Protein AF-A0A2M6Y1K3-F1 (afdb_monomer_lite)

Radius of gyration: 21.83 Å; chains: 1; bounding box: 54×25×52 Å

Secondary structure (DSSP, 8-state):
---HHHHHHHHHHHHS--TT---------TT-PPPEEE-HHHHHHHPPTT-SEEEE-TTEEE-HHHHHHHHHTTPEEEE-

pLDDT: mean 80.73, std 12.66, range [52.16, 93.06]

Sequence (80 aa):
MLTKGAVEDIIMRHLRPPPGEAVPALKKVPGLKKKVFISDWELRRLYKPGARMVGVPANAIVSPLSLDWLDYDGIQIIYG

Foldseek 3Di:
DCDPVNVVVVVCVVPDDPPPDPPPPPPPPPPPPPQAEQELVNQVVQDDPPAQEGEDALSYDYDPVNVVVNVVVNRYYDHD

Structure (mmCIF, N/CA/C/O backbone):
data_AF-A0A2M6Y1K3-F1
#
_entry.id   AF-A0A2M6Y1K3-F1
#
loop_
_atom_site.group_PDB
_atom_site.id
_atom_site.type_symbol
_atom_site.label_atom_id
_atom_site.label_alt_id
_atom_site.label_comp_id
_atom_site.label_asym_id
_atom_site.label_entity_id
_atom_site.label_seq_id
_atom_site.pdbx_PDB_ins_code
_atom_site.Cartn_x
_atom_site.Cartn_y
_atom_site.Cartn_z
_atom_site.occupancy
_atom_site.B_iso_or_equiv
_atom_site.auth_seq_id
_atom_site.auth_comp_id
_atom_site.auth_asym_id
_atom_site.auth_atom_id
_atom_site.pdbx_PDB_model_num
ATOM 1 N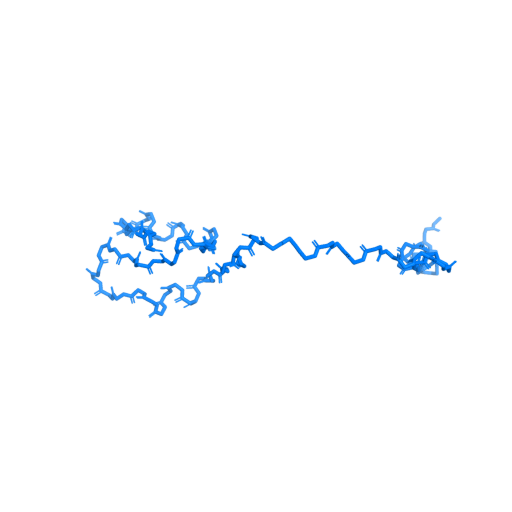 N . MET A 1 1 ? 39.785 -15.184 -15.539 1.00 60.22 1 MET A N 1
ATOM 2 C CA . MET A 1 1 ? 39.471 -14.120 -14.559 1.00 60.22 1 MET A CA 1
ATOM 3 C C . MET A 1 1 ? 38.621 -13.072 -15.249 1.00 60.22 1 MET A C 1
ATOM 5 O O . MET A 1 1 ? 38.981 -12.665 -16.345 1.00 60.22 1 MET A O 1
ATOM 9 N N . LEU A 1 2 ? 37.494 -12.684 -14.653 1.00 66.06 2 LEU A N 1
ATOM 10 C CA . LEU A 1 2 ? 36.627 -11.640 -15.198 1.00 66.06 2 LEU A CA 1
ATOM 11 C C . LEU A 1 2 ? 37.239 -10.280 -14.830 1.00 66.06 2 LEU A C 1
ATOM 13 O O . LEU A 1 2 ? 37.243 -9.898 -13.663 1.00 66.06 2 LEU A O 1
ATOM 17 N N . THR A 1 3 ? 37.857 -9.602 -15.794 1.00 84.25 3 THR A N 1
ATOM 18 C CA . THR A 1 3 ? 38.459 -8.279 -15.581 1.00 84.25 3 THR A CA 1
ATOM 19 C C . THR A 1 3 ? 37.384 -7.197 -15.655 1.00 84.25 3 THR A C 1
ATOM 21 O O . THR A 1 3 ? 36.327 -7.400 -16.251 1.00 84.25 3 THR A O 1
ATOM 24 N N . LYS A 1 4 ? 37.646 -6.023 -15.071 1.00 78.88 4 LYS A N 1
ATOM 25 C CA . LYS A 1 4 ? 36.702 -4.892 -15.088 1.00 78.88 4 LYS A CA 1
ATOM 26 C C . LYS A 1 4 ? 36.213 -4.551 -16.507 1.00 78.88 4 LYS A C 1
ATOM 28 O O . LYS A 1 4 ? 35.017 -4.369 -16.699 1.00 78.88 4 LYS A O 1
ATOM 33 N N . GLY A 1 5 ? 37.117 -4.560 -17.491 1.00 82.31 5 GLY A N 1
ATOM 34 C CA . GLY A 1 5 ? 36.769 -4.314 -18.896 1.00 82.31 5 GLY A CA 1
ATOM 35 C C . GLY A 1 5 ? 35.824 -5.369 -19.480 1.00 82.31 5 GLY A C 1
ATOM 36 O O . GLY A 1 5 ? 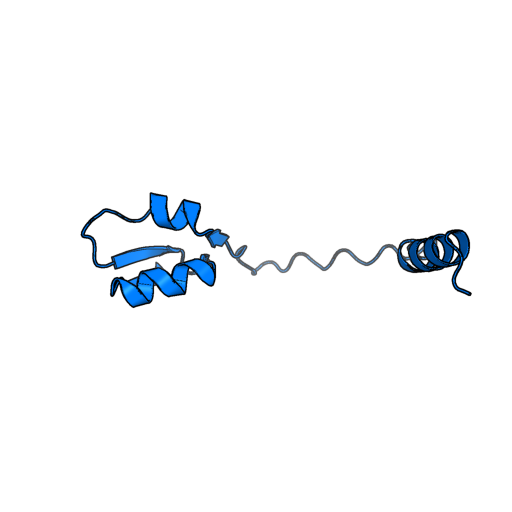34.880 -5.025 -20.178 1.00 82.31 5 GLY A O 1
ATOM 37 N N . ALA A 1 6 ? 35.992 -6.643 -19.107 1.00 83.88 6 ALA A N 1
ATOM 38 C CA . ALA A 1 6 ? 35.090 -7.706 -19.550 1.00 83.88 6 ALA A CA 1
ATOM 39 C C . ALA A 1 6 ? 33.663 -7.525 -19.003 1.00 83.88 6 ALA A C 1
ATOM 41 O O . ALA A 1 6 ? 32.695 -7.852 -19.684 1.00 83.88 6 ALA A O 1
ATOM 42 N N . VAL A 1 7 ? 33.518 -6.985 -17.788 1.00 81.69 7 VAL A N 1
ATOM 43 C CA . VAL A 1 7 ? 32.203 -6.674 -17.204 1.00 81.69 7 VAL A CA 1
ATOM 44 C C . VAL A 1 7 ? 31.560 -5.479 -17.913 1.00 81.69 7 VAL A C 1
ATOM 46 O O . VAL A 1 7 ? 30.380 -5.542 -18.255 1.00 81.69 7 VAL A O 1
ATOM 49 N N . GLU A 1 8 ? 32.327 -4.419 -18.182 1.00 82.75 8 GLU A N 1
ATOM 50 C CA . GLU A 1 8 ? 31.851 -3.248 -18.935 1.00 82.75 8 GLU A CA 1
ATOM 51 C C . GLU A 1 8 ? 31.383 -3.620 -20.348 1.00 82.75 8 GLU A C 1
ATOM 53 O O . GLU A 1 8 ? 30.304 -3.192 -20.761 1.00 82.75 8 GLU A O 1
ATOM 58 N N . ASP A 1 9 ? 32.119 -4.480 -21.056 1.00 80.81 9 ASP A N 1
ATOM 59 C CA . ASP A 1 9 ? 31.748 -4.934 -22.401 1.00 80.81 9 ASP A CA 1
ATOM 60 C C . ASP A 1 9 ? 30.456 -5.759 -22.407 1.00 80.81 9 ASP A C 1
ATOM 62 O O . ASP A 1 9 ? 29.605 -5.591 -23.286 1.00 80.81 9 ASP A O 1
ATOM 66 N N . ILE A 1 10 ? 30.265 -6.625 -21.407 1.00 83.06 10 ILE A N 1
ATOM 67 C CA . ILE A 1 10 ? 29.035 -7.418 -21.265 1.00 83.06 10 ILE A CA 1
ATOM 68 C C . ILE A 1 10 ? 27.833 -6.502 -21.012 1.00 83.06 10 ILE A C 1
ATOM 70 O O . ILE A 1 10 ? 26.783 -6.689 -21.633 1.00 83.06 10 ILE A O 1
ATOM 74 N N . ILE A 1 11 ? 27.986 -5.502 -20.140 1.00 82.44 11 ILE A N 1
ATOM 75 C CA . ILE A 1 11 ? 26.936 -4.522 -19.834 1.00 82.44 11 ILE A CA 1
ATOM 76 C C . ILE A 1 11 ? 26.606 -3.698 -21.082 1.00 82.44 11 ILE A C 1
ATOM 78 O O . ILE A 1 11 ? 25.443 -3.601 -21.472 1.00 82.44 11 ILE A O 1
ATOM 82 N N . MET A 1 12 ? 27.620 -3.163 -21.766 1.00 81.81 12 MET A N 1
ATOM 83 C CA . MET A 1 12 ? 27.433 -2.355 -22.975 1.00 81.81 12 MET A CA 1
ATOM 84 C C . MET A 1 12 ? 26.787 -3.143 -24.114 1.00 81.81 12 MET A C 1
ATOM 86 O O . MET A 1 12 ? 25.993 -2.583 -24.869 1.00 81.81 12 MET A O 1
ATOM 90 N N . ARG A 1 13 ? 27.068 -4.445 -24.226 1.00 79.19 13 ARG A N 1
ATOM 91 C CA . ARG A 1 13 ? 26.437 -5.318 -25.223 1.00 79.19 13 ARG A CA 1
ATOM 92 C C . ARG A 1 13 ? 24.938 -5.510 -24.988 1.00 79.19 13 ARG A C 1
ATOM 94 O O . ARG A 1 13 ? 24.206 -5.629 -25.962 1.00 79.19 13 ARG A O 1
ATOM 101 N N . HIS A 1 14 ? 24.488 -5.533 -23.735 1.00 75.69 14 HIS A N 1
ATOM 102 C CA . HIS A 1 14 ? 23.067 -5.695 -23.400 1.00 75.69 14 HIS A CA 1
ATOM 103 C C . HIS A 1 14 ? 22.307 -4.367 -23.348 1.00 75.69 14 HIS A C 1
ATOM 105 O O . HIS A 1 14 ? 21.095 -4.350 -23.541 1.00 75.69 14 HIS A O 1
ATOM 111 N N . LEU A 1 15 ? 23.004 -3.258 -23.090 1.00 75.00 15 LEU A N 1
ATOM 112 C CA . LEU A 1 15 ? 22.401 -1.926 -23.033 1.00 75.00 15 LEU A CA 1
ATOM 113 C C . LEU A 1 15 ? 22.346 -1.215 -24.388 1.00 75.00 15 LEU A C 1
ATOM 115 O O . LEU A 1 15 ? 21.589 -0.256 -24.523 1.00 75.00 15 LEU A O 1
ATOM 119 N N . ARG A 1 16 ? 23.129 -1.640 -25.388 1.00 71.88 16 ARG A N 1
ATOM 120 C CA . ARG A 1 16 ? 23.028 -1.079 -26.741 1.00 71.88 16 ARG A CA 1
ATOM 121 C C . ARG A 1 16 ? 21.815 -1.672 -27.461 1.00 71.88 16 ARG A C 1
ATOM 123 O O . ARG A 1 16 ? 21.842 -2.861 -27.778 1.00 71.88 16 ARG A O 1
ATOM 130 N N . PRO A 1 17 ? 20.782 -0.873 -27.777 1.00 61.91 17 PRO A N 1
ATOM 131 C CA . PRO A 1 17 ? 19.758 -1.319 -28.707 1.00 61.91 17 PRO A CA 1
ATOM 132 C C . PRO A 1 17 ? 20.402 -1.552 -30.088 1.00 61.91 17 PRO A C 1
ATOM 134 O O . PRO A 1 17 ? 21.316 -0.805 -30.466 1.00 61.91 17 PRO A O 1
ATOM 137 N N . PRO A 1 18 ? 19.981 -2.577 -30.847 1.00 65.44 18 PRO A N 1
ATOM 138 C CA . PRO A 1 18 ? 20.497 -2.795 -32.190 1.00 65.44 18 PRO A CA 1
ATOM 139 C C . PRO A 1 18 ? 20.187 -1.574 -33.075 1.00 65.44 18 PRO A C 1
ATOM 141 O O . PRO A 1 18 ? 19.098 -0.996 -32.978 1.00 65.44 18 PRO A O 1
ATOM 144 N N . PRO A 1 19 ? 21.134 -1.139 -33.927 1.00 57.66 19 PRO A N 1
ATOM 145 C CA . PRO A 1 19 ? 20.919 0.009 -34.795 1.00 57.66 19 PRO A CA 1
ATOM 146 C C . PRO A 1 19 ? 19.802 -0.323 -35.791 1.00 57.66 19 PRO A C 1
ATOM 148 O O . PRO A 1 19 ? 19.984 -1.145 -36.683 1.00 57.66 19 PRO A O 1
ATOM 151 N N . GLY A 1 20 ? 18.640 0.309 -35.614 1.00 58.47 20 GLY A N 1
ATOM 152 C CA . GLY A 1 20 ? 17.492 0.180 -36.516 1.00 58.47 20 GLY A CA 1
ATOM 153 C C . GLY A 1 20 ? 16.220 -0.406 -35.901 1.00 58.47 20 GLY A C 1
ATOM 154 O O . GLY A 1 20 ? 15.163 -0.269 -36.510 1.00 58.47 20 GLY A O 1
ATOM 155 N N . GLU A 1 21 ? 16.254 -0.975 -34.693 1.00 54.97 21 GLU A N 1
ATOM 156 C CA . GLU A 1 21 ? 15.019 -1.393 -34.017 1.00 54.97 21 GLU A CA 1
ATOM 157 C C . GLU A 1 21 ? 14.495 -0.258 -33.143 1.00 54.97 21 GLU A C 1
ATOM 159 O O . GLU A 1 21 ? 14.727 -0.178 -31.936 1.00 54.97 21 GLU A O 1
ATOM 164 N N . ALA A 1 22 ? 13.737 0.640 -33.768 1.00 56.75 22 ALA A N 1
ATOM 165 C CA . ALA A 1 22 ? 12.714 1.361 -33.036 1.00 56.75 22 ALA A CA 1
ATOM 166 C C . ALA A 1 22 ? 11.749 0.306 -32.478 1.00 56.75 22 ALA A C 1
ATOM 168 O O . ALA A 1 22 ? 10.876 -0.180 -33.197 1.00 56.75 22 ALA A O 1
ATOM 169 N N . VAL A 1 23 ? 11.944 -0.084 -31.214 1.00 60.50 23 VAL A N 1
ATOM 170 C CA . VAL A 1 23 ? 10.976 -0.895 -30.472 1.00 60.50 23 VAL A CA 1
ATOM 171 C C . VAL A 1 23 ? 9.627 -0.214 -30.688 1.00 60.50 23 VAL A C 1
ATOM 173 O O . VAL A 1 23 ? 9.505 0.964 -30.330 1.00 60.50 23 VAL A O 1
ATOM 176 N N . PRO A 1 24 ? 8.642 -0.866 -31.335 1.00 55.34 24 PRO A N 1
ATOM 177 C CA . PRO A 1 24 ? 7.369 -0.224 -31.585 1.00 55.34 24 PRO A CA 1
ATOM 178 C C . PRO A 1 24 ? 6.836 0.184 -30.222 1.00 55.34 24 PRO A C 1
ATOM 180 O O . PRO A 1 24 ? 6.634 -0.670 -29.357 1.00 55.34 24 PRO A O 1
ATOM 183 N N . ALA A 1 25 ? 6.690 1.495 -30.007 1.00 60.31 25 ALA A N 1
ATOM 184 C CA . ALA A 1 25 ? 6.109 2.022 -28.788 1.00 60.31 25 ALA A CA 1
ATOM 185 C C . ALA A 1 25 ? 4.812 1.248 -28.563 1.00 60.31 25 ALA A C 1
ATOM 187 O O . ALA A 1 25 ? 3.907 1.328 -29.402 1.00 60.31 25 ALA A O 1
ATOM 188 N N . LEU A 1 26 ? 4.778 0.429 -27.501 1.00 62.94 26 LEU A N 1
ATOM 189 C CA . LEU A 1 26 ? 3.637 -0.416 -27.170 1.00 62.94 26 LEU A CA 1
ATOM 190 C C . LEU A 1 26 ? 2.393 0.453 -27.322 1.00 62.94 26 LEU A C 1
ATOM 192 O O . LEU A 1 26 ? 2.277 1.473 -26.635 1.00 62.94 26 LEU A O 1
ATOM 196 N N . LYS A 1 27 ? 1.526 0.103 -28.285 1.00 59.94 27 LYS A N 1
ATOM 197 C CA . LYS A 1 27 ? 0.312 0.866 -28.591 1.00 59.94 27 LYS A CA 1
ATOM 198 C C . LYS A 1 27 ? -0.347 1.221 -27.265 1.00 59.94 27 LYS A C 1
ATOM 200 O O . LYS A 1 27 ? -0.692 0.323 -26.500 1.00 59.94 27 LYS A O 1
ATOM 205 N N . LYS A 1 28 ? -0.480 2.525 -26.986 1.00 57.19 28 LYS A N 1
ATOM 206 C CA . LYS A 1 28 ? -1.221 3.044 -25.831 1.00 57.19 28 LYS A CA 1
ATOM 207 C C . LYS A 1 28 ? -2.569 2.335 -25.830 1.00 57.19 28 LYS A C 1
ATOM 209 O O . LYS A 1 28 ? -3.384 2.610 -26.702 1.00 57.19 28 LYS A O 1
ATOM 214 N N . VAL A 1 29 ? -2.763 1.391 -24.912 1.00 60.12 29 VAL A N 1
ATOM 215 C CA . VAL A 1 29 ? -4.013 0.639 -24.806 1.00 60.12 29 VAL A CA 1
ATOM 216 C C . VAL A 1 29 ? -5.066 1.641 -24.334 1.00 60.12 29 VAL A C 1
ATOM 218 O O . VAL A 1 29 ? -4.961 2.117 -23.197 1.00 60.12 29 VAL A O 1
ATOM 221 N N . PRO A 1 30 ? -6.040 2.025 -25.178 1.00 52.16 30 PRO A N 1
ATOM 222 C CA . PRO A 1 30 ? -7.061 2.988 -24.803 1.00 52.16 30 PRO A CA 1
ATOM 223 C C . PRO A 1 30 ? -8.049 2.265 -23.883 1.00 52.16 30 PRO A C 1
ATOM 225 O O . PRO A 1 30 ? -9.054 1.727 -24.325 1.00 52.16 30 PRO A O 1
ATOM 228 N N . GLY A 1 31 ? -7.697 2.138 -22.603 1.00 59.66 31 GLY A N 1
ATOM 229 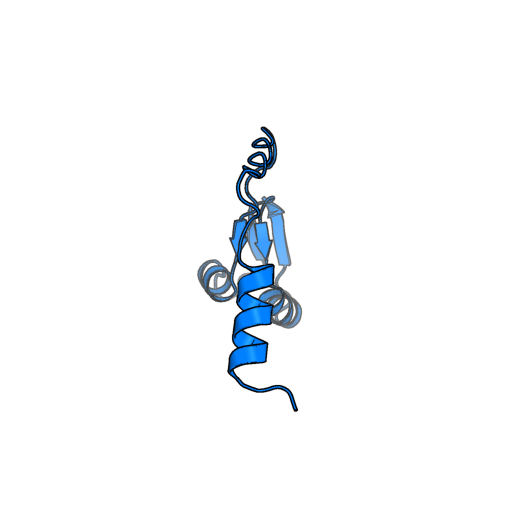C CA . GLY A 1 31 ? -8.504 1.378 -21.648 1.00 59.66 31 GLY A CA 1
ATOM 230 C C . GLY A 1 31 ? -7.795 0.967 -20.362 1.00 59.66 31 GLY A C 1
ATOM 231 O O . GLY A 1 31 ? -8.471 0.753 -19.358 1.00 59.66 31 GLY A O 1
ATOM 232 N N . LEU A 1 32 ? -6.455 0.919 -20.326 1.00 57.69 32 LEU A N 1
ATOM 233 C CA . LEU A 1 32 ? -5.763 0.770 -19.045 1.00 57.69 32 LEU A CA 1
ATOM 234 C C . LEU A 1 32 ? -5.865 2.094 -18.284 1.00 57.69 32 LEU A C 1
ATOM 236 O O . LEU A 1 32 ? -5.059 3.008 -18.480 1.00 57.69 32 LEU A O 1
ATOM 240 N N . LYS A 1 33 ? -6.867 2.201 -17.402 1.00 69.12 33 LYS A N 1
ATOM 241 C CA . LYS A 1 33 ? -6.856 3.214 -16.344 1.00 69.12 33 LYS A CA 1
ATOM 242 C C . LYS A 1 33 ? -5.515 3.063 -15.633 1.00 69.12 33 LYS A C 1
ATOM 244 O O . LYS A 1 33 ? -5.199 1.974 -15.154 1.00 69.12 33 LYS A O 1
ATOM 249 N N . LYS A 1 34 ? -4.696 4.120 -15.646 1.00 78.25 34 LYS A N 1
ATOM 250 C CA . LYS A 1 34 ? -3.385 4.105 -14.988 1.00 78.25 34 LYS A CA 1
ATOM 251 C C . LYS A 1 34 ? -3.592 3.605 -13.563 1.00 78.25 34 LYS A C 1
ATOM 253 O O . LYS A 1 34 ? -4.404 4.180 -12.838 1.00 78.25 34 LYS A O 1
ATOM 258 N N . LYS A 1 35 ? -2.922 2.514 -13.192 1.00 83.12 35 LYS A N 1
ATOM 259 C CA . LYS A 1 35 ? -2.963 2.052 -11.809 1.00 83.12 35 LYS A CA 1
ATOM 260 C C . LYS A 1 35 ? -2.248 3.087 -10.948 1.00 83.12 35 LYS A C 1
ATOM 262 O O . LYS A 1 35 ? -1.185 3.571 -11.339 1.00 83.12 35 LYS A O 1
ATOM 267 N N . VAL A 1 36 ? -2.855 3.461 -9.830 1.00 87.94 36 VAL A N 1
ATOM 268 C CA . VAL A 1 36 ? -2.277 4.434 -8.897 1.00 87.94 36 VAL A CA 1
ATOM 269 C C . VAL A 1 36 ? -1.583 3.650 -7.802 1.00 87.94 36 VAL A C 1
ATOM 271 O O . VAL A 1 36 ? -2.232 2.934 -7.054 1.00 87.94 36 VAL A O 1
ATOM 274 N N . PHE A 1 37 ? -0.263 3.728 -7.724 1.00 92.81 37 PHE A N 1
ATOM 275 C CA . PHE A 1 37 ? 0.434 3.126 -6.597 1.00 92.81 37 PHE A CA 1
ATOM 276 C C . PHE A 1 37 ? 0.292 4.037 -5.375 1.00 92.81 37 PHE A C 1
ATOM 278 O O . PHE A 1 37 ? 0.530 5.235 -5.497 1.00 92.81 37 PHE A O 1
ATOM 285 N N . ILE A 1 38 ? -0.099 3.473 -4.232 1.00 92.94 38 ILE A N 1
ATOM 286 C CA . ILE A 1 38 ? -0.159 4.175 -2.949 1.00 92.94 38 ILE A CA 1
ATOM 287 C C . ILE A 1 38 ? 0.926 3.602 -2.052 1.00 92.94 38 ILE A C 1
ATOM 289 O O . ILE A 1 38 ? 0.879 2.437 -1.644 1.00 92.94 38 ILE A O 1
ATOM 293 N N . SER A 1 39 ? 1.911 4.442 -1.760 1.00 93.06 39 SER A N 1
ATOM 294 C CA . SER A 1 39 ? 2.988 4.124 -0.831 1.00 93.06 39 SER A CA 1
ATOM 295 C C . SER A 1 39 ? 2.510 4.132 0.622 1.00 93.06 39 SER A C 1
ATOM 297 O O . SER A 1 39 ? 1.475 4.707 0.958 1.00 93.06 39 SER A O 1
ATOM 299 N N . ASP A 1 40 ? 3.314 3.546 1.508 1.00 91.00 40 ASP A N 1
ATOM 300 C CA . ASP A 1 40 ? 3.020 3.528 2.943 1.00 91.00 40 ASP A CA 1
ATOM 301 C C . ASP A 1 40 ? 2.835 4.922 3.538 1.00 91.00 40 ASP A C 1
ATOM 303 O O . ASP A 1 40 ? 1.885 5.182 4.275 1.00 91.00 40 ASP A O 1
ATOM 307 N N . TRP A 1 41 ? 3.703 5.851 3.149 1.00 90.88 41 TRP A N 1
ATOM 308 C CA . TRP A 1 41 ? 3.637 7.220 3.633 1.00 90.88 41 TRP A CA 1
ATOM 309 C C . TRP A 1 41 ? 2.356 7.936 3.187 1.00 90.88 41 TRP A C 1
ATOM 311 O O . TRP A 1 41 ? 1.728 8.643 3.976 1.00 90.88 41 TRP A O 1
ATOM 321 N N . GLU A 1 42 ? 1.932 7.734 1.938 1.00 91.75 42 GLU A N 1
ATOM 322 C CA . GLU A 1 42 ? 0.677 8.294 1.427 1.00 91.75 42 GLU A CA 1
ATOM 323 C C . GLU A 1 42 ? -0.532 7.684 2.133 1.00 91.75 42 GLU A C 1
ATOM 325 O O . GLU A 1 42 ? -1.448 8.408 2.524 1.00 91.75 42 GLU A O 1
ATOM 330 N N . LEU A 1 43 ? -0.512 6.371 2.364 1.00 91.75 43 LEU A N 1
ATOM 331 C CA . LEU A 1 43 ? -1.583 5.679 3.066 1.00 91.75 43 LEU A CA 1
ATOM 332 C C . LEU A 1 43 ? -1.715 6.167 4.517 1.00 91.75 43 LEU A C 1
ATOM 334 O O . LEU A 1 43 ? -2.824 6.433 4.978 1.00 91.75 43 LEU A O 1
ATOM 338 N N . ARG A 1 44 ? -0.593 6.390 5.213 1.00 89.81 44 ARG A N 1
ATOM 339 C CA . ARG A 1 44 ? -0.577 6.978 6.565 1.00 89.81 44 ARG A CA 1
ATOM 340 C C . ARG A 1 44 ? -1.140 8.395 6.606 1.00 89.81 44 ARG A C 1
ATOM 342 O O . ARG A 1 44 ? -1.717 8.779 7.616 1.00 89.81 44 ARG A O 1
ATOM 349 N N . ARG A 1 45 ? -0.998 9.172 5.527 1.00 91.00 45 ARG A N 1
ATOM 350 C CA . ARG A 1 45 ? -1.617 10.506 5.418 1.00 91.00 45 ARG A CA 1
ATOM 351 C C . ARG A 1 45 ? -3.117 10.450 5.159 1.00 91.00 45 ARG A C 1
ATOM 353 O O . ARG A 1 45 ? -3.830 11.354 5.585 1.00 91.00 45 ARG A O 1
ATOM 360 N N . LEU A 1 46 ? -3.581 9.437 4.432 1.00 86.81 46 LEU A N 1
ATOM 361 C CA . LEU A 1 46 ? -5.007 9.212 4.178 1.00 86.81 46 LEU A CA 1
ATOM 362 C C . LEU A 1 46 ? -5.722 8.653 5.413 1.00 86.81 46 LEU A C 1
ATOM 364 O O . LEU A 1 46 ? -6.905 8.928 5.625 1.00 86.81 46 LEU A O 1
ATOM 368 N N . TYR A 1 47 ? -5.005 7.882 6.228 1.00 89.44 47 TYR A N 1
ATOM 369 C CA . TYR A 1 47 ? -5.523 7.297 7.451 1.00 89.44 47 TYR A CA 1
ATOM 370 C C . TYR A 1 47 ? -5.847 8.364 8.503 1.00 89.44 47 TYR A C 1
ATOM 372 O O . TYR A 1 47 ? -5.032 9.225 8.835 1.00 89.44 47 TYR A O 1
ATOM 380 N N . LYS A 1 48 ? -7.055 8.278 9.064 1.00 88.31 48 LYS A N 1
ATOM 381 C CA . LYS A 1 48 ? -7.473 9.092 10.206 1.00 88.31 48 LYS A CA 1
ATOM 382 C C . LYS A 1 48 ? -7.296 8.271 11.485 1.00 88.31 48 LYS A C 1
ATOM 384 O O . LYS A 1 48 ? -7.846 7.172 11.546 1.00 88.31 48 LYS A O 1
ATOM 389 N N . PRO A 1 49 ? -6.595 8.782 12.511 1.00 84.19 49 PRO A N 1
ATOM 390 C CA . PRO A 1 49 ? -6.431 8.068 13.773 1.00 84.19 49 PRO A CA 1
ATOM 391 C C . PRO A 1 49 ? -7.780 7.634 14.364 1.00 84.19 49 PRO A C 1
ATOM 393 O O . PRO A 1 49 ? -8.688 8.451 14.509 1.00 84.19 49 PRO A O 1
ATOM 396 N N . GLY A 1 50 ? -7.914 6.344 14.681 1.00 83.44 50 GLY A N 1
ATOM 397 C CA . GLY A 1 50 ? -9.143 5.755 15.227 1.00 83.44 50 GLY A CA 1
ATOM 398 C C . GLY A 1 50 ? -10.188 5.352 14.180 1.00 83.44 50 GLY A C 1
ATOM 399 O O . GLY A 1 50 ? -11.215 4.774 14.539 1.00 83.44 50 GLY A O 1
ATOM 400 N N . ALA A 1 51 ? -9.948 5.612 12.893 1.00 86.81 51 ALA A N 1
ATOM 401 C CA . ALA A 1 51 ? -10.769 5.048 11.831 1.00 86.81 51 ALA A CA 1
ATOM 402 C C . ALA A 1 51 ? -10.483 3.547 11.685 1.00 86.81 51 ALA A C 1
ATOM 404 O O . ALA A 1 51 ? -9.341 3.117 11.725 1.00 86.81 51 ALA A O 1
ATOM 405 N N . ARG A 1 52 ? -11.523 2.740 11.456 1.00 90.56 52 ARG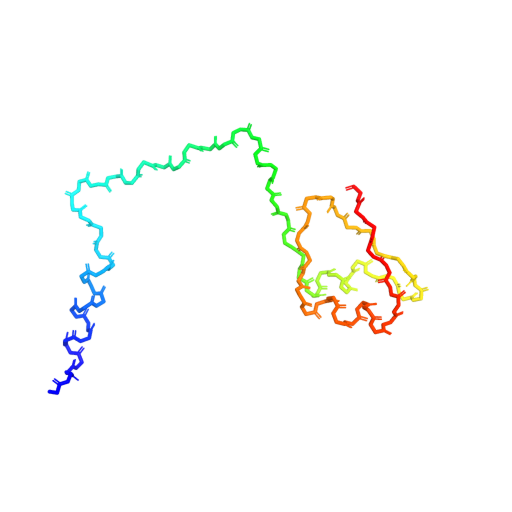 A N 1
ATOM 406 C CA . ARG A 1 52 ? -11.371 1.308 11.127 1.00 90.56 52 ARG A CA 1
ATOM 407 C C . ARG A 1 52 ? -11.311 1.037 9.627 1.00 90.56 52 ARG A C 1
ATOM 409 O O . ARG A 1 52 ? -11.294 -0.114 9.211 1.00 90.56 52 ARG A O 1
ATOM 416 N N . MET A 1 53 ? -11.367 2.088 8.812 1.00 91.00 53 MET A N 1
ATOM 417 C CA . MET A 1 53 ? -11.510 1.979 7.365 1.00 91.00 53 MET A CA 1
ATOM 418 C C . MET A 1 53 ? -10.692 3.061 6.659 1.00 91.00 53 MET A C 1
ATOM 420 O O . MET A 1 53 ? -10.686 4.215 7.095 1.00 91.00 53 MET A O 1
ATOM 424 N N . VAL A 1 54 ? -10.048 2.700 5.548 1.00 91.00 54 VAL A N 1
ATOM 425 C CA . VAL A 1 54 ? -9.334 3.621 4.651 1.00 91.00 54 VAL A CA 1
ATOM 426 C C . VAL A 1 54 ? -9.923 3.513 3.252 1.00 91.00 54 VAL A C 1
ATOM 428 O O . VAL A 1 54 ? -9.982 2.432 2.669 1.00 91.00 54 VAL A O 1
ATOM 431 N N . GLY A 1 55 ? -10.364 4.650 2.714 1.00 90.69 55 GLY A N 1
ATOM 432 C CA . GLY A 1 55 ? -10.846 4.748 1.340 1.00 90.69 55 GLY A CA 1
ATOM 433 C C . GLY A 1 55 ? -9.681 4.844 0.360 1.00 90.69 55 GLY A C 1
ATOM 434 O O . GLY A 1 55 ? -8.819 5.713 0.499 1.00 90.69 55 GLY A O 1
ATOM 435 N N . VAL A 1 56 ? -9.669 3.963 -0.633 1.00 90.38 56 VAL A N 1
ATOM 436 C CA . VAL A 1 56 ? -8.629 3.850 -1.655 1.00 90.38 56 VAL A CA 1
ATOM 437 C C . VAL A 1 56 ? -9.300 3.817 -3.039 1.00 90.38 56 VAL A C 1
ATOM 439 O O . VAL A 1 56 ? -10.349 3.193 -3.185 1.00 90.38 56 VAL A O 1
ATOM 442 N N . PRO A 1 57 ? -8.745 4.465 -4.080 1.00 89.31 57 PRO A N 1
ATOM 443 C CA . PRO A 1 57 ? -9.294 4.366 -5.434 1.00 89.31 57 PRO A CA 1
ATOM 444 C C . PRO A 1 57 ? -9.333 2.916 -5.944 1.00 89.31 57 PRO A C 1
ATOM 446 O O . PRO A 1 57 ? -8.379 2.164 -5.747 1.00 89.31 57 PRO A O 1
ATOM 449 N N . ALA A 1 58 ? -10.373 2.520 -6.680 1.00 86.25 58 ALA A N 1
ATOM 450 C CA . ALA A 1 58 ? -10.535 1.155 -7.197 1.00 86.25 58 ALA A CA 1
ATOM 451 C C . ALA A 1 58 ? -9.414 0.702 -8.146 1.00 86.25 58 ALA A C 1
ATOM 453 O O . ALA A 1 58 ? -9.171 -0.490 -8.314 1.00 86.25 58 ALA A O 1
ATOM 454 N N . ASN A 1 59 ? -8.713 1.640 -8.782 1.00 88.88 59 ASN A N 1
ATOM 455 C CA . ASN A 1 59 ? -7.549 1.368 -9.625 1.00 88.88 59 ASN A CA 1
ATOM 456 C C . ASN A 1 59 ? -6.216 1.451 -8.866 1.00 88.88 59 ASN A C 1
ATOM 458 O O . ASN A 1 59 ? -5.162 1.499 -9.510 1.00 88.88 59 ASN A O 1
ATOM 462 N N . ALA A 1 60 ? -6.232 1.522 -7.536 1.00 89.88 60 ALA A N 1
ATOM 463 C CA . ALA A 1 60 ? -5.015 1.641 -6.761 1.00 89.88 60 ALA A CA 1
ATOM 464 C C . ALA A 1 60 ? -4.335 0.289 -6.519 1.00 89.88 60 ALA A C 1
ATOM 466 O O . ALA A 1 60 ? -4.977 -0.748 -6.370 1.00 89.88 60 ALA A O 1
ATOM 467 N N . ILE A 1 61 ? -3.009 0.320 -6.452 1.00 91.12 61 ILE A N 1
ATOM 468 C CA . ILE A 1 61 ? -2.186 -0.749 -5.897 1.00 91.12 61 ILE A CA 1
ATOM 469 C C . ILE A 1 61 ? -1.663 -0.231 -4.563 1.00 91.12 61 ILE A C 1
ATOM 471 O O . ILE A 1 61 ? -0.950 0.771 -4.534 1.00 91.12 61 ILE A O 1
ATOM 475 N N . VAL A 1 62 ? -2.006 -0.911 -3.475 1.00 92.25 62 VAL A N 1
ATOM 476 C CA . VAL A 1 62 ? -1.489 -0.591 -2.142 1.00 92.25 62 VAL A CA 1
ATOM 477 C C .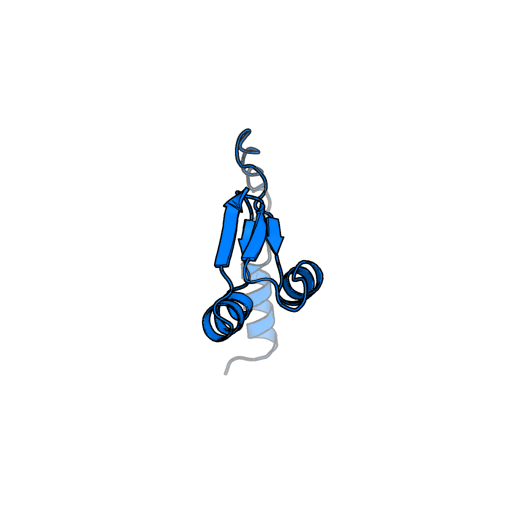 VAL A 1 62 ? -0.125 -1.254 -1.957 1.00 92.25 62 VAL A C 1
ATOM 479 O O . VAL A 1 62 ? 0.085 -2.393 -2.380 1.00 92.25 62 VAL A O 1
ATOM 482 N N . SER A 1 63 ? 0.812 -0.528 -1.352 1.00 91.69 63 SER A N 1
ATOM 483 C CA . SER A 1 63 ? 2.120 -1.060 -0.972 1.00 91.69 63 SER A CA 1
ATOM 484 C C . SER A 1 63 ? 1.979 -2.303 -0.075 1.00 91.69 63 SER A C 1
ATOM 486 O O . SER A 1 63 ? 1.271 -2.231 0.929 1.00 91.69 63 SER A O 1
ATOM 488 N N . PRO A 1 64 ? 2.687 -3.415 -0.355 1.00 89.88 64 PRO A N 1
ATOM 489 C CA . PRO A 1 64 ? 2.649 -4.613 0.488 1.00 89.88 64 PRO A CA 1
ATOM 490 C C . PRO A 1 64 ? 3.022 -4.346 1.951 1.00 89.88 64 PRO A C 1
ATOM 492 O O . PRO A 1 64 ? 2.348 -4.838 2.842 1.00 89.88 64 PRO A O 1
ATOM 495 N N . LEU A 1 65 ? 4.014 -3.477 2.196 1.00 88.38 65 LEU A N 1
ATOM 496 C CA . LEU A 1 65 ? 4.424 -3.071 3.552 1.00 88.38 65 LEU A CA 1
ATOM 497 C C . LEU A 1 65 ? 3.296 -2.408 4.349 1.00 88.38 65 LEU A C 1
ATOM 499 O O . LEU A 1 65 ? 3.339 -2.350 5.575 1.00 88.38 65 LEU A O 1
ATOM 503 N N . SER A 1 66 ? 2.312 -1.850 3.649 1.00 89.56 66 SER A N 1
ATOM 504 C CA . SER A 1 66 ? 1.182 -1.196 4.287 1.00 89.56 66 SER A CA 1
ATOM 505 C C . SER A 1 66 ? 0.090 -2.173 4.684 1.00 89.56 66 SER A C 1
ATOM 507 O O . SER A 1 66 ? -0.651 -1.894 5.61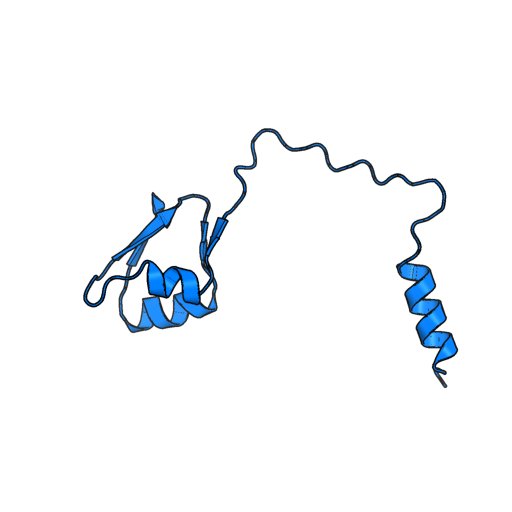7 1.00 89.56 66 SER A O 1
ATOM 509 N N . LEU A 1 67 ? -0.002 -3.317 4.005 1.00 90.00 67 LEU A N 1
ATOM 510 C CA . LEU A 1 67 ? -0.962 -4.361 4.354 1.00 90.00 67 LEU A CA 1
ATOM 511 C C . LEU A 1 67 ? -0.654 -4.934 5.740 1.00 90.00 67 LEU A C 1
ATOM 513 O O . LEU A 1 67 ? -1.573 -5.107 6.530 1.00 90.00 67 LEU A O 1
ATOM 517 N N . ASP A 1 68 ? 0.630 -5.099 6.071 1.00 90.88 68 ASP A N 1
ATOM 518 C CA . ASP A 1 68 ? 1.063 -5.674 7.350 1.00 90.88 68 ASP A CA 1
ATOM 519 C C . ASP A 1 68 ? 0.513 -4.907 8.565 1.00 90.88 68 ASP A C 1
ATOM 521 O O . ASP A 1 68 ? 0.000 -5.508 9.510 1.00 90.88 68 ASP A O 1
ATOM 525 N N . TRP A 1 69 ? 0.597 -3.571 8.558 1.00 89.62 69 TRP A N 1
ATOM 526 C CA . TRP A 1 69 ? 0.103 -2.774 9.686 1.00 89.62 69 TRP A CA 1
ATOM 527 C C . TRP A 1 69 ? -1.409 -2.555 9.641 1.00 89.62 69 TRP A C 1
ATOM 529 O O . TRP A 1 69 ? -2.032 -2.484 10.697 1.00 89.62 69 TRP A O 1
ATOM 539 N N . LEU A 1 70 ? -2.010 -2.478 8.448 1.00 91.56 70 LEU A N 1
ATOM 540 C CA . LEU A 1 70 ? -3.465 -2.421 8.315 1.00 91.56 70 LEU A CA 1
ATOM 541 C C . LEU A 1 70 ? -4.117 -3.674 8.906 1.00 91.56 70 LEU A C 1
ATOM 543 O O . LEU A 1 70 ? -5.087 -3.556 9.651 1.00 91.56 70 LEU A O 1
ATOM 547 N N . ASP A 1 71 ? -3.562 -4.852 8.616 1.00 91.69 71 ASP A N 1
ATOM 548 C CA . ASP A 1 71 ? -4.051 -6.124 9.146 1.00 91.69 71 ASP A CA 1
ATOM 549 C C . ASP A 1 71 ? -3.844 -6.206 10.663 1.00 91.69 71 ASP A C 1
ATOM 551 O O . ASP A 1 71 ? -4.762 -6.595 11.389 1.00 91.69 71 ASP A O 1
ATOM 555 N N . TYR A 1 72 ? -2.674 -5.783 11.158 1.00 90.31 72 TYR A N 1
ATOM 556 C CA . TYR A 1 72 ? -2.375 -5.750 12.593 1.00 90.31 72 TYR A CA 1
ATOM 557 C C . TYR A 1 72 ? -3.341 -4.847 13.379 1.00 90.31 72 TYR A C 1
ATOM 559 O O . TYR A 1 72 ? -3.845 -5.245 14.430 1.00 90.31 72 TYR A O 1
ATOM 567 N N . ASP A 1 73 ? -3.643 -3.657 12.855 1.00 89.56 73 ASP A N 1
ATOM 568 C CA . ASP A 1 73 ? -4.548 -2.689 13.487 1.00 89.56 73 ASP A CA 1
ATOM 569 C C . ASP A 1 73 ? -6.039 -2.966 13.181 1.00 89.56 73 ASP A C 1
ATOM 571 O O . ASP A 1 73 ? -6.925 -2.251 13.663 1.00 89.56 73 ASP A O 1
ATOM 575 N N . GLY A 1 74 ? -6.347 -4.001 12.389 1.00 90.88 74 GLY A N 1
ATOM 576 C CA . GLY A 1 74 ? -7.713 -4.376 12.011 1.00 90.88 74 GLY A CA 1
ATOM 577 C C . GLY A 1 74 ? -8.421 -3.342 11.126 1.00 90.88 74 GLY A C 1
ATOM 578 O O . GLY A 1 74 ? -9.640 -3.163 11.223 1.00 90.88 74 GLY A O 1
ATOM 579 N N . ILE A 1 75 ? -7.665 -2.630 10.290 1.00 92.19 75 ILE A N 1
ATOM 580 C CA . ILE A 1 75 ? -8.143 -1.555 9.420 1.00 92.19 75 ILE A CA 1
ATOM 581 C C . ILE A 1 75 ? -8.505 -2.126 8.048 1.00 92.19 75 ILE A C 1
ATOM 583 O O . ILE A 1 75 ? -7.684 -2.725 7.360 1.00 92.19 75 ILE A O 1
ATOM 587 N N . GLN A 1 76 ? -9.737 -1.884 7.603 1.00 91.94 76 GLN A N 1
ATOM 588 C CA . GLN A 1 76 ? -10.232 -2.373 6.317 1.00 91.94 76 GLN A CA 1
ATOM 589 C C . GLN A 1 76 ? -9.987 -1.374 5.182 1.00 91.94 76 GLN A C 1
ATOM 591 O O . GLN A 1 76 ? -10.209 -0.169 5.324 1.00 91.94 76 GLN A O 1
ATOM 596 N N . ILE A 1 77 ? -9.590 -1.881 4.016 1.00 90.75 77 ILE A N 1
ATOM 597 C CA . ILE A 1 77 ? -9.476 -1.081 2.793 1.00 90.75 77 ILE A CA 1
ATOM 598 C C . ILE A 1 77 ? -10.813 -1.118 2.051 1.00 90.75 77 ILE A C 1
ATOM 600 O O . ILE A 1 77 ? -11.318 -2.193 1.728 1.00 90.75 77 ILE A O 1
ATOM 604 N N . ILE A 1 78 ? -11.360 0.054 1.731 1.00 91.94 78 ILE A N 1
ATOM 605 C CA . ILE A 1 78 ? -12.544 0.192 0.877 1.00 91.94 78 ILE A CA 1
ATOM 606 C C . ILE A 1 78 ? -12.104 0.745 -0.473 1.00 91.94 78 ILE A C 1
ATOM 608 O O . ILE A 1 78 ? -11.613 1.871 -0.554 1.00 91.94 78 ILE A O 1
ATOM 612 N N . TYR A 1 79 ? -12.310 -0.043 -1.527 1.00 86.50 79 TYR A N 1
ATOM 613 C CA . TYR A 1 79 ? -12.054 0.365 -2.906 1.00 86.50 79 TYR A CA 1
ATOM 614 C C . TYR A 1 79 ? -13.275 1.102 -3.470 1.00 86.50 79 TYR A C 1
ATOM 616 O O . TYR A 1 79 ? -14.356 0.517 -3.550 1.00 86.50 79 TYR A O 1
ATOM 624 N N . GLY A 1 80 ? -13.101 2.379 -3.822 1.00 76.62 80 GLY A N 1
ATOM 625 C CA . GLY A 1 80 ? -14.150 3.270 -4.347 1.00 76.62 80 GLY A CA 1
ATOM 626 C C . GLY A 1 80 ? -13.999 3.642 -5.815 1.00 76.62 80 GLY A C 1
ATOM 627 O O . GLY A 1 80 ? -12.869 3.566 -6.346 1.00 76.62 80 GLY A O 1
#